Protein AF-A0A2T2Y908-F1 (afdb_monomer_lite)

pLDDT: mean 83.51, std 14.93, range [36.62, 95.88]

Secondary structure (DSSP, 8-state):
--------EEEEETTTTEEEEE---TT-TTS-S-S-EEEEEE-TTS-EEEEETTEEEEEETTTTEEEEE-TTSSSS---S-S-EEEEEE-TTSPEEEEE---

InterPro domains:
  IPR011110 Two component regulator propeller [PF07494] (31-53)
  IPR015943 WD40/YVTN repeat-like-containing domain superfamily [G3DSA:2.130.10.10] (1-101)

Organism: NCBI:txid2072846

Radius of gyration: 14.08 Å; chains: 1; bounding box: 38×34×37 Å

Structure (mmCIF, N/CA/C/O backbone):
data_AF-A0A2T2Y908-F1
#
_entry.id   AF-A0A2T2Y908-F1
#
loop_
_atom_site.group_PDB
_atom_site.id
_atom_site.type_symbol
_atom_site.label_atom_id
_atom_site.label_alt_id
_atom_site.label_comp_id
_atom_site.label_asym_id
_atom_site.label_entity_id
_atom_site.label_seq_id
_atom_site.pdbx_PDB_ins_code
_atom_site.Cartn_x
_atom_site.Cartn_y
_atom_site.Cartn_z
_atom_site.occupancy
_atom_site.B_iso_or_equiv
_atom_site.auth_seq_id
_atom_site.auth_comp_id
_atom_site.auth_asym_id
_atom_site.auth_atom_id
_atom_site.pdbx_PDB_model_num
ATOM 1 N N . MET A 1 1 ? 3.900 -22.469 -17.519 1.00 36.62 1 MET A N 1
ATOM 2 C CA . MET A 1 1 ? 4.536 -21.585 -16.518 1.00 36.62 1 MET A CA 1
ATOM 3 C C . MET A 1 1 ? 3.634 -20.370 -16.328 1.00 36.62 1 MET A C 1
ATOM 5 O O . MET A 1 1 ? 3.663 -19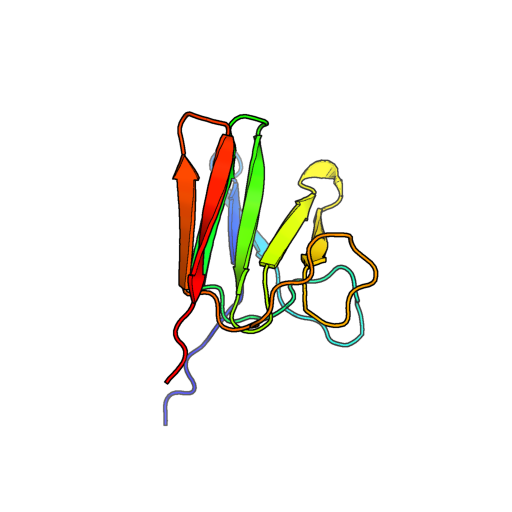.458 -17.142 1.00 36.62 1 MET A O 1
ATOM 9 N N . ALA A 1 2 ? 2.728 -20.409 -15.349 1.00 40.91 2 ALA A N 1
ATOM 10 C CA . ALA A 1 2 ? 1.806 -19.306 -15.093 1.00 40.91 2 ALA A CA 1
ATOM 11 C C . ALA A 1 2 ? 2.565 -18.194 -14.357 1.00 40.91 2 ALA A C 1
ATOM 13 O O . ALA A 1 2 ? 2.789 -18.286 -13.152 1.00 40.91 2 ALA A O 1
ATOM 14 N N . GLY A 1 3 ? 3.006 -17.168 -15.087 1.00 41.81 3 GLY A N 1
ATOM 15 C CA . GLY A 1 3 ? 3.416 -15.913 -14.467 1.00 41.81 3 GLY A CA 1
ATOM 16 C C . GLY A 1 3 ? 2.220 -15.389 -13.683 1.00 41.81 3 GLY A C 1
ATOM 17 O O . GLY A 1 3 ? 1.193 -15.071 -14.280 1.00 41.81 3 GLY A O 1
ATOM 18 N N . LEU A 1 4 ? 2.310 -15.400 -12.352 1.00 47.97 4 LEU A N 1
ATOM 19 C CA . LEU A 1 4 ? 1.269 -14.883 -11.468 1.00 47.97 4 LEU A CA 1
ATOM 20 C C . LEU A 1 4 ? 0.889 -13.488 -11.966 1.00 47.97 4 LEU A C 1
ATOM 22 O O . LEU A 1 4 ? 1.706 -12.569 -11.920 1.00 47.97 4 LEU A O 1
ATOM 26 N N . LEU A 1 5 ? -0.330 -13.355 -12.487 1.00 50.38 5 LEU A N 1
ATOM 27 C CA . LEU A 1 5 ? -0.914 -12.101 -12.946 1.00 50.38 5 LEU A CA 1
ATOM 28 C C . LEU A 1 5 ? -1.093 -11.189 -11.725 1.00 50.38 5 LEU A C 1
ATOM 30 O O . LEU A 1 5 ? -2.183 -11.079 -11.170 1.00 50.38 5 LEU A O 1
ATOM 34 N N . ARG A 1 6 ? -0.008 -10.575 -11.255 1.00 64.88 6 ARG A N 1
ATOM 35 C CA . ARG A 1 6 ? -0.020 -9.605 -10.160 1.00 64.88 6 ARG A CA 1
ATOM 36 C C . ARG A 1 6 ? -0.473 -8.286 -10.760 1.00 64.88 6 ARG A C 1
ATOM 38 O O . ARG A 1 6 ? 0.268 -7.650 -11.504 1.00 64.88 6 ARG A O 1
ATOM 45 N N . LYS A 1 7 ? -1.728 -7.921 -10.517 1.00 73.88 7 LYS A N 1
ATOM 46 C CA . LYS A 1 7 ? -2.369 -6.794 -11.205 1.00 73.88 7 LYS A CA 1
ATOM 47 C C . LYS A 1 7 ? -2.380 -5.487 -10.397 1.00 73.88 7 LYS A C 1
ATOM 49 O O . LYS A 1 7 ? -3.125 -4.582 -10.765 1.00 73.88 7 LYS A O 1
ATOM 54 N N . GLY A 1 8 ? -1.547 -5.380 -9.358 1.00 88.69 8 GLY A N 1
ATOM 55 C CA . GLY A 1 8 ? -1.489 -4.202 -8.493 1.00 88.69 8 GLY A CA 1
ATOM 56 C C . GLY A 1 8 ? -2.727 -4.082 -7.609 1.00 88.69 8 GLY A C 1
ATOM 57 O O . GLY A 1 8 ? -3.241 -5.088 -7.119 1.00 88.69 8 GLY A O 1
ATOM 58 N N . LEU A 1 9 ? -3.202 -2.854 -7.422 1.00 92.25 9 LEU A N 1
ATOM 59 C CA . LEU A 1 9 ? -4.389 -2.539 -6.633 1.00 92.25 9 LEU A CA 1
ATOM 60 C C . LEU A 1 9 ? -5.609 -2.352 -7.546 1.00 92.25 9 LEU A C 1
ATOM 62 O O . LEU A 1 9 ? -5.534 -1.713 -8.598 1.00 92.25 9 LEU A O 1
ATOM 66 N N . ILE A 1 10 ? -6.751 -2.890 -7.117 1.00 92.44 10 ILE A N 1
ATOM 67 C CA . ILE A 1 10 ? -8.039 -2.745 -7.799 1.00 92.44 10 ILE A CA 1
ATOM 68 C C . ILE A 1 10 ? -8.987 -1.993 -6.872 1.00 92.44 10 ILE A C 1
ATOM 70 O O . ILE A 1 10 ? -9.260 -2.458 -5.768 1.00 92.44 10 ILE A O 1
ATOM 74 N N . CYS A 1 11 ? -9.532 -0.875 -7.344 1.00 91.19 11 CYS A N 1
ATOM 75 C CA . CYS A 1 11 ? -10.644 -0.195 -6.693 1.00 91.19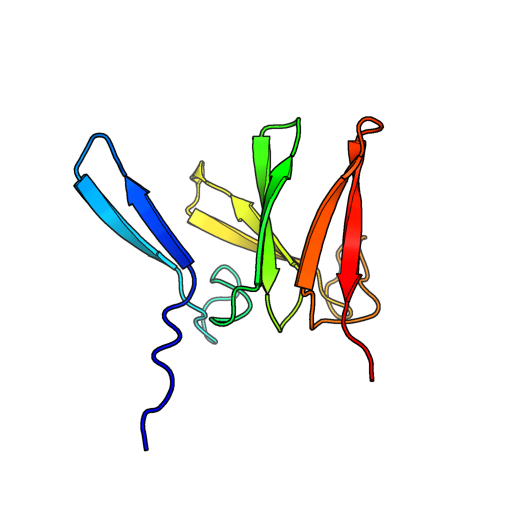 11 CYS A CA 1
ATOM 76 C C . CYS A 1 11 ? -11.937 -0.489 -7.460 1.00 91.19 11 CYS A C 1
ATOM 78 O O . CYS A 1 11 ? -12.029 -0.232 -8.663 1.00 91.19 11 CYS A O 1
ATOM 80 N N . PHE A 1 12 ? -12.936 -1.041 -6.771 1.00 92.69 12 PHE A N 1
ATOM 81 C CA . PHE A 1 12 ? -14.264 -1.278 -7.326 1.00 92.69 12 PHE A CA 1
ATOM 82 C C . PHE A 1 12 ? -15.264 -0.279 -6.745 1.00 92.69 12 PHE A C 1
ATOM 84 O O . PHE A 1 12 ? -15.653 -0.363 -5.580 1.00 92.69 12 PHE A O 1
ATOM 91 N N . HIS A 1 13 ? -15.719 0.648 -7.582 1.00 89.94 13 HIS A N 1
ATOM 92 C CA . HIS A 1 13 ? -16.723 1.636 -7.221 1.00 89.94 13 HIS A CA 1
ATOM 93 C C . HIS A 1 13 ? -18.101 0.969 -7.173 1.00 89.94 13 HIS A C 1
ATOM 95 O O . HIS A 1 13 ? -18.764 0.788 -8.194 1.00 89.94 13 HIS A O 1
ATOM 101 N N . ILE A 1 14 ? -18.554 0.611 -5.969 1.00 91.56 14 ILE A N 1
ATOM 102 C CA . ILE A 1 14 ? -19.771 -0.193 -5.755 1.00 91.56 14 ILE A CA 1
ATOM 103 C C . ILE A 1 14 ? -21.017 0.466 -6.367 1.00 91.56 14 ILE A C 1
ATOM 105 O O . ILE A 1 14 ? -21.843 -0.225 -6.965 1.00 91.56 14 ILE A O 1
ATOM 109 N N . ARG A 1 15 ? -21.146 1.796 -6.247 1.00 95.00 15 ARG A N 1
ATOM 110 C CA . ARG A 1 15 ? -22.319 2.542 -6.737 1.00 95.00 15 ARG A CA 1
ATOM 111 C C . ARG A 1 15 ? -22.409 2.569 -8.263 1.00 95.00 15 ARG A C 1
ATOM 113 O O . ARG A 1 15 ? -23.495 2.399 -8.801 1.00 95.00 15 ARG A O 1
ATOM 120 N N . THR A 1 16 ? -21.287 2.774 -8.951 1.00 95.88 16 THR A N 1
ATOM 121 C CA . THR A 1 16 ? -21.241 2.912 -10.418 1.00 95.88 16 THR A CA 1
ATOM 122 C C . THR A 1 16 ? -20.915 1.603 -11.133 1.00 95.88 16 THR A C 1
ATOM 124 O O . THR A 1 16 ? -21.012 1.541 -12.355 1.00 95.88 16 THR A O 1
ATOM 127 N N . ARG A 1 17 ? -20.520 0.558 -10.389 1.00 94.81 17 ARG A N 1
ATOM 128 C CA . ARG A 1 17 ? -19.992 -0.716 -10.906 1.00 94.81 17 ARG A CA 1
ATOM 129 C C . ARG A 1 17 ? -18.735 -0.551 -11.771 1.00 94.81 17 ARG A C 1
ATOM 131 O O . ARG A 1 17 ? -18.432 -1.416 -12.587 1.00 94.81 17 ARG A O 1
ATOM 138 N N . GLN A 1 18 ? -17.987 0.534 -11.580 1.00 94.25 18 GLN A N 1
ATOM 139 C CA . GLN A 1 18 ? -16.756 0.807 -12.321 1.00 94.25 18 GLN A CA 1
ATOM 140 C C . GLN A 1 18 ? -15.528 0.258 -11.594 1.00 94.25 18 GLN A C 1
ATOM 142 O O . GLN A 1 18 ? -15.454 0.269 -10.365 1.00 94.25 18 GLN A O 1
ATOM 147 N N . VAL A 1 19 ? -14.538 -0.190 -12.365 1.00 91.69 19 VAL A N 1
ATOM 148 C CA . VAL A 1 19 ? -13.259 -0.689 -11.851 1.00 91.69 19 VAL A CA 1
ATOM 149 C C . VAL A 1 19 ? -12.149 0.273 -12.247 1.00 91.69 19 VAL A C 1
ATOM 151 O O . VAL A 1 19 ? -12.022 0.619 -13.420 1.00 91.69 19 VAL A O 1
ATOM 154 N N . GLN A 1 20 ? -11.309 0.636 -11.285 1.00 90.38 20 GLN A N 1
ATOM 155 C CA . GLN A 1 20 ? -10.072 1.370 -11.510 1.00 90.38 20 GLN A CA 1
ATOM 156 C C . GLN A 1 20 ? -8.872 0.512 -11.112 1.00 90.38 20 GLN A C 1
ATOM 158 O O . GLN A 1 20 ? -8.883 -0.171 -10.087 1.00 90.38 20 GLN A O 1
ATOM 163 N N . TRP A 1 21 ? -7.835 0.554 -11.946 1.00 91.81 21 TRP A N 1
ATOM 164 C CA . TRP A 1 21 ? -6.595 -0.184 -11.747 1.00 91.81 21 TRP A CA 1
ATOM 165 C C . TRP A 1 21 ? -5.479 0.780 -11.388 1.00 91.81 21 TRP A C 1
ATOM 167 O O . TRP A 1 21 ? -5.236 1.740 -12.118 1.00 91.81 21 TRP A O 1
ATOM 177 N N . PHE A 1 22 ? -4.757 0.468 -10.322 1.00 93.75 22 PHE A N 1
ATOM 178 C CA . PHE A 1 22 ? -3.528 1.154 -9.964 1.00 93.75 22 PHE A CA 1
ATOM 179 C C . PHE A 1 22 ? -2.375 0.170 -10.071 1.00 93.75 22 PHE A C 1
ATOM 181 O O . PHE A 1 22 ? -2.402 -0.920 -9.494 1.00 93.75 22 PHE A O 1
ATOM 188 N N . ARG A 1 23 ? -1.374 0.544 -10.863 1.00 94.00 23 ARG A N 1
ATOM 189 C CA . ARG A 1 23 ? -0.202 -0.281 -11.141 1.00 94.00 23 ARG A CA 1
ATOM 190 C C . ARG A 1 23 ? 1.057 0.531 -10.949 1.00 94.00 23 ARG A C 1
ATOM 192 O O . ARG A 1 23 ? 1.033 1.748 -11.107 1.00 94.00 23 ARG A O 1
ATOM 199 N N . HIS A 1 24 ? 2.138 -0.173 -10.663 1.00 94.38 24 HIS A N 1
ATOM 200 C CA . HIS A 1 24 ? 3.467 0.397 -10.724 1.00 94.38 24 HIS A CA 1
ATOM 201 C C . HIS A 1 24 ? 3.811 0.785 -12.164 1.00 94.38 24 HIS A C 1
ATOM 203 O O . HIS A 1 24 ? 3.674 -0.036 -13.077 1.00 94.38 24 HIS A O 1
ATOM 209 N N . GLN A 1 25 ? 4.237 2.032 -12.337 1.00 94.06 25 GLN A N 1
ATOM 210 C CA . GLN A 1 25 ? 4.702 2.634 -13.582 1.00 94.06 25 GLN A CA 1
ATOM 211 C C . GLN A 1 25 ? 6.076 3.263 -13.298 1.00 94.06 25 GLN A C 1
ATOM 213 O O . GLN A 1 25 ? 6.125 4.294 -12.624 1.00 94.06 25 GLN A O 1
ATOM 218 N N . PRO A 1 26 ? 7.187 2.663 -13.763 1.00 90.69 26 PRO A N 1
ATOM 219 C CA . PRO A 1 26 ? 8.542 3.151 -13.482 1.00 90.69 26 PRO A CA 1
ATOM 220 C C . PRO A 1 26 ? 8.773 4.627 -13.843 1.00 90.69 26 PRO A C 1
ATOM 222 O O . PRO A 1 26 ? 9.539 5.323 -13.185 1.00 90.69 26 PRO A O 1
ATOM 225 N N . GLU A 1 27 ? 8.088 5.111 -14.875 1.00 94.25 27 GLU A N 1
ATOM 226 C CA . GLU A 1 27 ? 8.135 6.483 -15.377 1.00 94.25 27 GLU A CA 1
ATOM 227 C C . GLU A 1 27 ? 7.262 7.478 -14.591 1.00 94.25 27 GLU A C 1
ATOM 229 O O . GLU A 1 27 ? 7.361 8.686 -14.803 1.00 94.25 27 GLU A O 1
ATOM 234 N N . ASN A 1 28 ? 6.407 6.995 -13.685 1.00 92.44 28 ASN A N 1
ATOM 235 C CA . ASN A 1 28 ? 5.499 7.821 -12.899 1.00 92.44 28 ASN A CA 1
ATOM 236 C C . ASN A 1 28 ? 5.754 7.619 -11.395 1.00 92.44 28 ASN A C 1
ATOM 238 O O . ASN A 1 28 ? 5.244 6.659 -10.807 1.00 92.44 28 ASN A O 1
ATOM 242 N N . PRO A 1 29 ? 6.463 8.554 -10.735 1.00 91.62 29 PRO A N 1
ATOM 243 C CA . PRO A 1 29 ? 6.803 8.447 -9.315 1.00 91.62 29 PRO A CA 1
ATOM 244 C C . PRO A 1 29 ? 5.603 8.620 -8.373 1.00 91.62 29 PRO A C 1
ATOM 246 O O . PRO A 1 29 ? 5.777 8.532 -7.167 1.00 91.62 29 PRO A O 1
ATOM 249 N N . ASN A 1 30 ? 4.408 8.905 -8.904 1.00 94.12 30 ASN A N 1
ATOM 250 C CA . ASN A 1 30 ? 3.160 8.971 -8.141 1.00 94.12 30 ASN A CA 1
ATOM 251 C C . ASN A 1 30 ? 2.255 7.751 -8.398 1.00 94.12 30 ASN A C 1
ATOM 253 O O . ASN A 1 30 ? 1.085 7.777 -8.012 1.00 94.12 30 ASN A O 1
ATOM 257 N N . SER A 1 31 ? 2.744 6.741 -9.128 1.00 94.94 31 SER A N 1
ATOM 258 C CA . SER A 1 31 ? 2.068 5.452 -9.326 1.00 94.94 31 SER A CA 1
ATOM 259 C C . SER A 1 31 ? 2.301 4.528 -8.128 1.00 94.94 31 SER A C 1
ATOM 261 O O . SER A 1 31 ? 3.009 4.906 -7.216 1.00 94.94 31 SER A O 1
ATOM 263 N N . LEU A 1 32 ? 1.711 3.332 -8.086 1.00 94.56 32 LEU A N 1
ATOM 264 C CA . LEU A 1 32 ? 1.901 2.391 -6.968 1.00 94.56 32 LEU A CA 1
ATOM 265 C C . LEU A 1 32 ? 3.384 1.964 -6.845 1.00 94.56 32 LEU A C 1
ATOM 267 O O . LEU A 1 32 ? 4.017 1.689 -7.864 1.00 94.56 32 LEU A O 1
ATOM 271 N N . ALA A 1 33 ? 3.941 1.832 -5.636 1.00 92.62 33 ALA A N 1
ATOM 272 C CA . ALA A 1 33 ? 5.361 1.490 -5.455 1.00 92.62 33 ALA A CA 1
ATOM 273 C C . ALA A 1 33 ? 5.715 0.101 -6.006 1.00 92.62 33 ALA A C 1
ATOM 275 O O . ALA A 1 33 ? 6.788 -0.103 -6.569 1.00 92.62 33 ALA A O 1
ATOM 276 N N . SER A 1 34 ? 4.808 -0.867 -5.866 1.00 92.12 34 SER A N 1
ATOM 277 C CA . SER A 1 34 ? 4.958 -2.209 -6.425 1.00 92.12 34 SER A CA 1
ATOM 278 C C . SER A 1 34 ? 3.597 -2.822 -6.730 1.00 92.12 34 SER A C 1
ATOM 280 O O . SER A 1 34 ? 2.641 -2.681 -5.973 1.00 92.12 34 SER A O 1
ATOM 282 N N . ASN A 1 35 ? 3.515 -3.592 -7.819 1.00 93.94 35 ASN A N 1
ATOM 283 C CA . ASN A 1 35 ? 2.320 -4.378 -8.148 1.00 93.94 35 ASN A CA 1
ATOM 284 C C . ASN A 1 35 ? 2.056 -5.525 -7.154 1.00 93.94 35 ASN A C 1
ATOM 286 O O . ASN A 1 35 ? 1.032 -6.207 -7.256 1.00 93.94 35 ASN A O 1
ATOM 290 N N . TRP A 1 36 ? 2.979 -5.771 -6.223 1.00 91.75 36 TRP A N 1
ATOM 291 C CA . TRP A 1 36 ? 2.824 -6.741 -5.151 1.00 91.75 36 TRP A CA 1
ATOM 292 C C . TRP A 1 36 ? 2.291 -6.063 -3.888 1.00 91.75 36 TRP A C 1
ATOM 294 O O . TRP A 1 36 ? 3.041 -5.741 -2.971 1.00 91.75 36 TRP A O 1
ATOM 304 N N . VAL A 1 37 ? 0.972 -5.881 -3.850 1.00 92.38 37 VAL A N 1
ATOM 305 C CA . VAL A 1 37 ? 0.247 -5.409 -2.664 1.00 92.38 37 VAL A CA 1
ATOM 306 C C . VAL A 1 37 ? 0.088 -6.558 -1.669 1.00 92.38 37 VAL A C 1
ATOM 308 O O . VAL A 1 37 ? -0.275 -7.672 -2.052 1.00 92.38 37 VAL A O 1
ATOM 311 N N . ARG A 1 38 ? 0.381 -6.288 -0.397 1.00 91.00 38 ARG A N 1
ATOM 312 C CA . ARG A 1 38 ? 0.374 -7.259 0.707 1.00 91.00 38 ARG A CA 1
ATOM 313 C C .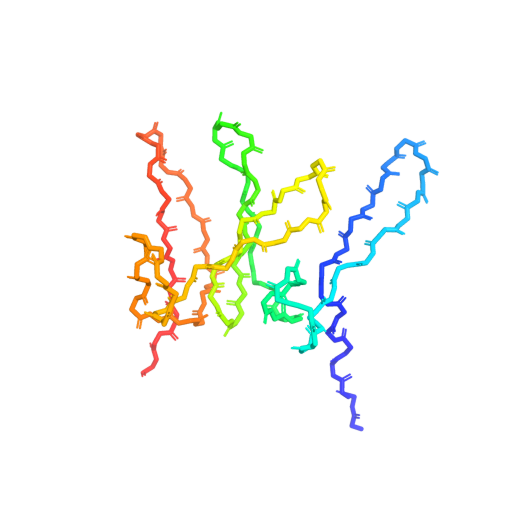 ARG A 1 38 ? -0.742 -6.984 1.703 1.00 91.00 38 ARG A C 1
ATOM 315 O O . ARG A 1 38 ? -1.380 -7.918 2.180 1.00 91.00 38 ARG A O 1
ATOM 322 N N . ASN A 1 39 ? -0.992 -5.710 1.991 1.00 93.81 39 ASN A N 1
ATOM 323 C CA . ASN A 1 39 ? -1.994 -5.293 2.960 1.00 93.81 39 ASN A CA 1
ATOM 324 C C . ASN A 1 39 ? -2.528 -3.895 2.634 1.00 93.81 39 ASN A C 1
ATOM 326 O O . ASN A 1 39 ? -1.833 -3.100 2.003 1.00 93.81 39 ASN A O 1
ATOM 330 N N . ILE A 1 40 ? -3.756 -3.612 3.064 1.00 95.56 40 ILE A N 1
ATOM 331 C CA . ILE A 1 40 ? -4.402 -2.305 2.935 1.00 95.56 40 ILE A CA 1
ATOM 332 C C . ILE A 1 40 ? -5.057 -1.996 4.280 1.00 95.56 40 ILE A C 1
ATOM 334 O O . ILE A 1 40 ? -5.805 -2.825 4.798 1.00 95.56 40 ILE A O 1
ATOM 338 N N . LEU A 1 41 ? -4.790 -0.812 4.820 1.00 95.75 41 LEU A N 1
ATOM 339 C CA . LEU A 1 41 ? -5.314 -0.334 6.093 1.00 95.75 41 LEU A CA 1
ATOM 340 C C . LEU A 1 41 ? -5.870 1.078 5.910 1.00 95.75 41 LEU A C 1
ATOM 342 O O . LEU A 1 41 ? -5.171 1.953 5.413 1.00 95.75 41 LEU A O 1
ATOM 346 N N . GLN A 1 42 ? -7.104 1.309 6.346 1.00 95.00 42 GLN A N 1
ATOM 347 C CA . GLN A 1 42 ? -7.606 2.662 6.565 1.00 95.00 42 GLN A CA 1
ATOM 348 C C . GLN A 1 42 ? -7.343 3.045 8.018 1.00 95.00 42 GLN A C 1
ATOM 350 O O . GLN A 1 42 ? -7.731 2.297 8.916 1.00 95.00 42 GLN A O 1
ATOM 355 N N . ASP A 1 43 ? -6.683 4.176 8.248 1.00 92.69 43 ASP A N 1
ATOM 356 C CA . ASP A 1 43 ? -6.496 4.688 9.601 1.00 92.69 43 ASP A CA 1
ATOM 357 C C . ASP A 1 43 ? -7.728 5.456 10.113 1.00 92.69 43 ASP A C 1
ATOM 359 O O . ASP A 1 43 ? -8.660 5.779 9.374 1.00 92.69 43 ASP A O 1
ATOM 363 N N . THR A 1 44 ? -7.728 5.773 11.406 1.00 90.06 44 THR A N 1
ATOM 364 C CA . THR A 1 44 ? -8.777 6.559 12.080 1.00 90.06 44 THR A CA 1
ATOM 365 C C . THR A 1 44 ? -8.990 7.966 11.516 1.00 90.06 44 THR A C 1
ATOM 367 O O . THR A 1 44 ? -10.033 8.561 11.781 1.00 90.06 44 THR A O 1
ATOM 370 N N . GLN A 1 45 ? -8.041 8.506 10.748 1.00 89.38 45 GLN A N 1
ATOM 371 C CA . GLN A 1 45 ? -8.165 9.798 10.064 1.00 89.38 45 GLN A CA 1
ATOM 372 C C . GLN A 1 45 ? -8.710 9.644 8.634 1.00 89.38 45 GLN A C 1
ATOM 374 O O . GLN A 1 45 ? -8.909 10.637 7.937 1.00 89.38 45 GLN A O 1
ATOM 379 N N . GLY A 1 46 ? -8.980 8.410 8.200 1.00 90.12 46 GLY A N 1
ATOM 380 C CA . GLY A 1 46 ? -9.489 8.080 6.875 1.00 90.12 46 GLY A CA 1
ATOM 381 C C . GLY A 1 46 ? -8.401 7.876 5.820 1.00 90.12 46 GLY A C 1
ATOM 382 O O . GLY A 1 46 ? -8.742 7.597 4.671 1.00 90.12 46 GLY A O 1
ATOM 383 N N . THR A 1 47 ? -7.119 7.969 6.182 1.00 91.88 47 THR A N 1
ATOM 384 C CA . THR A 1 47 ? -6.001 7.771 5.254 1.00 91.88 47 THR A CA 1
ATOM 385 C C . THR A 1 47 ? -5.864 6.299 4.897 1.00 91.88 47 THR A C 1
ATOM 387 O O . THR A 1 47 ? -5.892 5.433 5.771 1.00 91.88 47 THR A O 1
ATOM 390 N N . ILE A 1 48 ? -5.673 6.009 3.610 1.00 95.50 48 ILE A N 1
ATOM 391 C CA . ILE A 1 48 ? -5.453 4.649 3.120 1.00 95.50 48 ILE A CA 1
ATOM 392 C C . ILE A 1 48 ? -3.954 4.381 2.992 1.00 95.50 48 ILE A C 1
ATOM 394 O O . ILE A 1 48 ? -3.255 5.027 2.212 1.00 95.50 48 ILE A O 1
ATOM 398 N N . TRP A 1 49 ? -3.491 3.388 3.738 1.00 95.19 49 TRP A N 1
ATOM 399 C CA . TRP A 1 49 ? -2.128 2.881 3.762 1.00 95.19 49 TRP A CA 1
ATOM 400 C C . TRP A 1 49 ? -2.059 1.534 3.051 1.00 95.19 49 TRP A C 1
ATOM 402 O O . TRP A 1 49 ? -2.894 0.658 3.278 1.00 95.19 49 TRP A O 1
ATOM 412 N N . ILE A 1 50 ? -1.064 1.353 2.191 1.00 95.19 50 ILE A N 1
ATOM 413 C CA . ILE A 1 50 ? -0.907 0.160 1.361 1.00 95.19 50 ILE A CA 1
ATOM 414 C C . ILE A 1 50 ? 0.505 -0.377 1.552 1.00 95.19 50 ILE A C 1
ATOM 416 O O . ILE A 1 50 ? 1.485 0.242 1.147 1.00 95.19 50 ILE A O 1
ATOM 420 N N . ALA A 1 51 ? 0.611 -1.558 2.150 1.00 92.75 51 ALA A N 1
ATOM 421 C CA . ALA A 1 51 ? 1.868 -2.284 2.224 1.00 92.75 51 ALA A CA 1
ATOM 422 C C . ALA A 1 51 ? 2.132 -2.973 0.886 1.00 92.75 51 ALA A C 1
ATOM 424 O O . ALA A 1 51 ? 1.291 -3.728 0.380 1.00 92.75 51 ALA A O 1
ATOM 425 N N . THR A 1 52 ? 3.314 -2.740 0.331 1.00 91.38 52 THR A N 1
ATOM 426 C CA . THR A 1 52 ? 3.790 -3.385 -0.889 1.00 91.38 52 THR A CA 1
ATOM 427 C C . THR A 1 52 ? 5.125 -4.082 -0.634 1.00 91.38 52 THR A C 1
ATOM 429 O O . THR A 1 52 ? 5.748 -3.895 0.408 1.00 91.38 52 THR A O 1
ATOM 432 N N . SER A 1 53 ? 5.604 -4.858 -1.606 1.00 88.19 53 SER A N 1
ATOM 433 C CA . SER A 1 53 ? 6.960 -5.429 -1.561 1.00 88.19 53 SER A CA 1
ATOM 434 C C . SER A 1 53 ? 8.087 -4.396 -1.729 1.00 88.19 53 SER A C 1
ATOM 436 O O . SER A 1 53 ? 9.252 -4.778 -1.778 1.00 88.19 53 SER A O 1
ATOM 438 N N . ALA A 1 54 ? 7.756 -3.122 -1.958 1.00 88.19 54 ALA A N 1
ATOM 439 C CA . ALA A 1 54 ? 8.711 -2.036 -2.178 1.00 88.19 54 ALA A CA 1
ATOM 440 C C . ALA A 1 54 ? 8.588 -0.919 -1.124 1.00 88.19 54 ALA A C 1
ATOM 442 O O . ALA A 1 54 ? 9.161 0.155 -1.299 1.00 88.19 54 ALA A O 1
ATOM 443 N N . GLY A 1 55 ? 7.861 -1.173 -0.033 1.00 89.06 55 GLY A N 1
ATOM 444 C CA . GLY A 1 55 ? 7.623 -0.230 1.054 1.00 89.06 55 GLY A CA 1
ATOM 445 C C . GLY A 1 55 ? 6.141 0.063 1.271 1.00 89.06 55 GLY A C 1
ATOM 446 O O . GLY A 1 55 ? 5.264 -0.726 0.901 1.00 89.06 55 GLY A O 1
ATOM 447 N N . LEU A 1 56 ? 5.874 1.205 1.898 1.00 91.88 56 LEU A N 1
ATOM 448 C CA . LEU A 1 56 ? 4.539 1.650 2.283 1.00 91.88 56 LEU A CA 1
ATOM 449 C C . LEU A 1 56 ? 4.080 2.798 1.381 1.00 91.88 56 LEU A C 1
ATOM 451 O O . LEU A 1 56 ? 4.796 3.784 1.228 1.00 91.88 56 LEU A O 1
ATOM 455 N N . ASP A 1 57 ? 2.866 2.695 0.851 1.00 93.69 57 ASP A N 1
ATOM 456 C CA . ASP A 1 57 ? 2.224 3.762 0.091 1.00 93.69 57 ASP A CA 1
ATOM 457 C C . ASP A 1 57 ? 1.084 4.392 0.886 1.00 93.69 57 ASP A C 1
ATOM 459 O O . ASP A 1 57 ? 0.231 3.691 1.429 1.00 93.69 57 ASP A O 1
ATOM 463 N N . GLN A 1 58 ? 1.020 5.720 0.893 1.00 94.69 58 GLN A N 1
ATOM 464 C CA . GLN A 1 58 ? -0.187 6.458 1.258 1.00 94.69 58 GLN A CA 1
ATOM 465 C C . GLN A 1 58 ? -0.962 6.801 -0.014 1.00 94.69 58 GLN A C 1
ATOM 467 O O . GLN A 1 58 ? -0.439 7.474 -0.905 1.00 94.69 58 GLN A O 1
ATOM 472 N N . PHE A 1 59 ? -2.219 6.372 -0.095 1.00 95.69 59 PHE A N 1
ATOM 473 C CA . PHE A 1 59 ? -3.088 6.670 -1.226 1.00 95.69 59 PHE A CA 1
ATOM 474 C C . PHE A 1 59 ? -3.868 7.968 -1.000 1.00 95.69 59 PHE A C 1
ATOM 476 O O . PHE A 1 59 ? -4.638 8.104 -0.049 1.00 95.69 59 PHE A O 1
ATOM 483 N N . GLN A 1 60 ? -3.675 8.924 -1.906 1.00 91.69 60 GLN A N 1
ATOM 484 C CA . GLN A 1 60 ? -4.409 10.181 -1.946 1.00 91.69 60 GLN A CA 1
ATOM 485 C C . GLN A 1 60 ? -5.632 10.038 -2.851 1.00 91.69 60 GLN A C 1
ATOM 487 O O . GLN A 1 60 ? -5.551 10.255 -4.060 1.00 91.69 60 GLN A O 1
ATOM 492 N N . GLU A 1 61 ? -6.777 9.688 -2.268 1.00 81.81 61 GLU A N 1
ATOM 493 C CA . GLU A 1 61 ? -7.999 9.381 -3.020 1.00 81.81 61 GLU A CA 1
ATOM 494 C C . GLU A 1 61 ? -8.440 10.523 -3.948 1.00 81.81 61 GLU A C 1
ATOM 496 O O . GLU A 1 61 ? -8.832 10.271 -5.086 1.00 81.81 61 GLU A O 1
ATOM 501 N N . GLN A 1 62 ? -8.301 11.785 -3.520 1.00 84.56 62 GLN A N 1
ATOM 502 C CA . GLN A 1 62 ? -8.741 12.933 -4.323 1.00 84.56 62 GLN A CA 1
ATOM 503 C C . GLN A 1 62 ? -7.917 13.118 -5.604 1.00 84.56 62 GLN A C 1
ATOM 505 O O . GLN A 1 62 ? -8.430 13.633 -6.595 1.00 84.56 62 GLN A O 1
ATOM 510 N N . SER A 1 63 ? -6.637 12.735 -5.585 1.00 86.88 63 SER A N 1
ATOM 511 C CA . SER A 1 63 ? -5.714 12.915 -6.711 1.00 86.88 63 SER A CA 1
ATOM 512 C C . SER A 1 63 ? -5.392 11.607 -7.441 1.00 86.88 63 SER A C 1
ATOM 514 O O . SER A 1 63 ? -4.806 11.644 -8.524 1.00 86.88 63 SER A O 1
ATOM 516 N N . GLY A 1 64 ? -5.756 10.456 -6.865 1.00 85.88 64 GLY A N 1
ATOM 517 C CA . GLY A 1 64 ? -5.396 9.130 -7.363 1.00 85.88 64 GLY A CA 1
ATOM 518 C C . GLY A 1 64 ? -3.893 8.836 -7.305 1.00 85.88 64 GLY A C 1
ATOM 519 O O . GLY A 1 64 ? -3.419 7.992 -8.066 1.00 85.88 64 GLY A O 1
ATOM 520 N N . ARG A 1 65 ? -3.141 9.556 -6.461 1.00 92.62 65 ARG A N 1
ATOM 521 C CA . ARG A 1 65 ? -1.674 9.473 -6.355 1.00 92.62 65 ARG A CA 1
ATOM 522 C C . ARG A 1 65 ? -1.235 8.657 -5.146 1.00 92.62 65 ARG A C 1
ATOM 524 O O . ARG A 1 65 ? -1.963 8.556 -4.159 1.00 92.62 65 ARG A O 1
ATOM 531 N N . PHE A 1 66 ? -0.014 8.140 -5.216 1.00 94.81 66 PHE A N 1
ATOM 532 C CA . PHE A 1 66 ? 0.642 7.429 -4.124 1.00 94.81 66 PHE A CA 1
ATOM 533 C C . PHE A 1 66 ? 1.847 8.228 -3.630 1.00 94.81 66 PHE A C 1
ATOM 535 O O . PHE A 1 66 ? 2.651 8.703 -4.431 1.00 94.81 66 PHE A O 1
ATOM 542 N N . ILE A 1 67 ? 1.956 8.382 -2.311 1.00 92.75 67 ILE A N 1
ATOM 543 C CA . ILE A 1 67 ? 3.164 8.880 -1.650 1.00 92.75 67 ILE A CA 1
ATOM 544 C C . ILE A 1 67 ? 3.923 7.676 -1.104 1.00 92.75 67 ILE A C 1
ATOM 546 O O . ILE A 1 67 ? 3.366 6.898 -0.331 1.00 92.75 67 ILE A O 1
ATOM 550 N N . HIS A 1 68 ? 5.188 7.554 -1.496 1.00 90.88 68 HIS A N 1
ATOM 551 C CA . HIS A 1 68 ? 6.054 6.434 -1.143 1.00 90.88 68 HIS A CA 1
ATOM 552 C C . HIS A 1 68 ? 6.855 6.705 0.127 1.00 90.88 68 HIS A C 1
ATOM 554 O O . HIS A 1 68 ? 7.609 7.677 0.186 1.00 90.88 68 HIS A O 1
ATOM 560 N N . TYR A 1 69 ? 6.777 5.783 1.081 1.00 86.38 69 TYR A N 1
ATOM 561 C CA . TYR A 1 69 ? 7.625 5.736 2.266 1.00 86.38 69 TYR A CA 1
ATOM 562 C C . TYR A 1 69 ? 8.541 4.513 2.165 1.00 86.38 69 TYR A C 1
ATOM 564 O O . TYR A 1 69 ? 8.100 3.364 2.244 1.00 86.38 69 TYR A O 1
ATOM 572 N N . LYS A 1 70 ? 9.831 4.770 1.937 1.00 74.19 70 LYS A N 1
ATOM 573 C CA . LYS A 1 70 ? 10.890 3.759 1.768 1.00 74.19 70 LYS A CA 1
ATOM 574 C C . LYS A 1 70 ? 12.239 4.294 2.281 1.00 74.19 70 LYS A C 1
ATOM 576 O O . LYS A 1 70 ? 12.365 5.514 2.405 1.00 74.19 70 LYS A O 1
ATOM 581 N N . PRO A 1 71 ? 13.253 3.448 2.547 1.00 64.31 71 PRO A N 1
ATOM 582 C CA . PRO A 1 71 ? 14.503 3.879 3.186 1.00 64.31 71 PRO A CA 1
ATOM 583 C C . PRO A 1 71 ? 15.183 5.092 2.520 1.00 64.31 71 PRO A C 1
ATOM 585 O O . PRO A 1 71 ? 15.737 5.948 3.197 1.00 64.31 71 PRO A O 1
ATOM 588 N N . GLU A 1 72 ? 15.102 5.191 1.192 1.00 62.00 72 GLU A N 1
ATOM 589 C CA . GLU A 1 72 ? 15.746 6.241 0.383 1.00 62.00 72 GLU A CA 1
ATOM 590 C C . GLU A 1 72 ? 14.886 7.506 0.202 1.00 62.00 72 GLU A C 1
ATOM 592 O O . GLU A 1 72 ? 15.307 8.463 -0.448 1.00 62.00 72 GLU A O 1
ATOM 597 N N . SER A 1 73 ? 13.649 7.510 0.705 1.00 59.50 73 SER A N 1
ATOM 598 C CA . SER A 1 73 ? 12.753 8.662 0.580 1.00 59.50 73 SER A CA 1
ATOM 599 C C . SER A 1 73 ? 13.103 9.725 1.622 1.00 59.50 73 SER A C 1
ATOM 601 O O . SER A 1 73 ? 13.271 9.419 2.798 1.00 59.50 73 SER A O 1
ATOM 603 N N . ALA A 1 74 ? 13.160 10.998 1.217 1.00 54.81 74 ALA A N 1
ATOM 604 C CA . ALA A 1 74 ? 13.416 12.141 2.105 1.00 54.81 74 ALA A CA 1
ATOM 605 C C . ALA A 1 74 ? 12.247 12.453 3.073 1.00 54.81 74 ALA A C 1
ATOM 607 O O . ALA A 1 74 ? 12.126 13.569 3.578 1.00 54.81 74 ALA A O 1
ATOM 608 N N . THR A 1 75 ? 11.353 11.490 3.304 1.00 55.44 75 THR A N 1
ATOM 609 C CA . THR A 1 75 ? 10.234 11.603 4.243 1.00 55.44 75 THR A CA 1
ATOM 610 C C . THR A 1 75 ? 10.649 11.138 5.640 1.00 55.44 75 THR A C 1
ATOM 612 O O . THR A 1 75 ? 11.452 10.215 5.750 1.00 55.44 75 THR A O 1
ATOM 615 N N . PRO A 1 76 ? 10.074 11.703 6.718 1.00 50.56 76 PRO A N 1
ATOM 616 C CA . PRO A 1 76 ? 10.467 11.396 8.099 1.00 50.56 76 PRO A CA 1
ATOM 617 C C . PRO A 1 76 ? 10.158 9.959 8.567 1.00 50.56 76 PRO A C 1
ATOM 619 O O . PRO A 1 76 ? 10.457 9.620 9.709 1.00 50.56 76 PRO A O 1
ATOM 622 N N . LEU A 1 77 ? 9.583 9.105 7.712 1.00 56.66 77 LEU A N 1
ATOM 623 C CA . LEU A 1 77 ? 9.342 7.690 7.990 1.00 56.66 77 LEU A CA 1
ATOM 624 C C . LEU A 1 77 ? 10.358 6.830 7.220 1.00 56.66 77 LEU A C 1
ATOM 626 O O . LEU A 1 77 ? 10.046 6.235 6.188 1.00 56.66 77 LEU A O 1
ATOM 630 N N . THR A 1 78 ? 11.601 6.782 7.698 1.00 57.69 78 THR A N 1
ATOM 631 C CA . THR A 1 78 ? 12.602 5.846 7.172 1.00 57.69 78 THR A CA 1
ATOM 632 C C . THR A 1 78 ? 12.254 4.445 7.666 1.00 57.69 78 THR A C 1
ATOM 634 O O . THR A 1 78 ? 12.573 4.069 8.792 1.00 57.69 78 THR A O 1
ATOM 637 N N . LEU A 1 79 ? 11.554 3.673 6.837 1.00 65.25 79 LEU A N 1
ATOM 638 C CA . LEU A 1 79 ? 11.360 2.253 7.101 1.00 65.25 79 LEU A CA 1
ATOM 639 C C . LEU A 1 79 ? 12.705 1.538 6.922 1.00 65.25 79 LEU A C 1
ATOM 641 O O . LEU A 1 79 ? 13.362 1.776 5.911 1.00 65.25 79 LEU A O 1
ATOM 645 N N . PRO A 1 80 ? 13.130 0.679 7.864 1.00 63.91 80 PRO A N 1
ATOM 646 C CA . PRO A 1 80 ? 14.392 -0.049 7.743 1.00 63.91 80 PRO A CA 1
ATOM 647 C C . PRO A 1 80 ? 14.351 -1.108 6.629 1.00 63.91 80 PRO A C 1
ATOM 649 O O . PRO A 1 80 ? 15.398 -1.530 6.149 1.00 63.91 80 PRO A O 1
ATOM 652 N N . GLU A 1 81 ? 13.151 -1.514 6.197 1.00 70.44 81 GLU A N 1
ATOM 653 C CA . GLU A 1 81 ? 12.921 -2.582 5.223 1.00 70.44 81 GLU A CA 1
ATOM 654 C C . GLU A 1 81 ? 11.735 -2.275 4.299 1.00 70.44 81 GLU A C 1
ATOM 656 O O . GLU A 1 81 ? 10.878 -1.443 4.607 1.00 70.44 81 GLU A O 1
ATOM 661 N N . THR A 1 82 ? 11.683 -2.966 3.156 1.00 71.56 82 THR A N 1
ATOM 662 C CA . THR A 1 82 ? 10.713 -2.711 2.080 1.00 71.56 82 THR A CA 1
ATOM 663 C C . THR A 1 82 ? 9.706 -3.842 1.832 1.00 71.56 82 THR A C 1
ATOM 665 O O . THR A 1 82 ? 8.671 -3.566 1.231 1.00 71.56 82 THR A O 1
ATOM 668 N N . ASP A 1 83 ? 9.926 -5.082 2.297 1.00 75.69 83 ASP A N 1
ATOM 669 C CA . ASP A 1 83 ? 8.934 -6.172 2.156 1.00 75.69 83 ASP A CA 1
ATOM 670 C C . ASP A 1 83 ? 8.004 -6.222 3.376 1.00 75.69 83 ASP A C 1
ATOM 672 O O . ASP A 1 83 ? 8.231 -6.928 4.363 1.00 75.69 83 ASP A O 1
ATOM 676 N N . LEU A 1 84 ? 6.945 -5.416 3.312 1.00 77.50 84 LEU A N 1
ATOM 677 C CA . LEU A 1 84 ? 5.979 -5.256 4.395 1.00 77.50 84 LEU A CA 1
ATOM 678 C C . LEU A 1 84 ? 4.799 -6.210 4.201 1.00 77.50 84 LEU A C 1
ATOM 680 O O . LEU A 1 84 ? 4.209 -6.261 3.125 1.00 77.50 84 LEU A O 1
ATOM 684 N N . TYR A 1 85 ? 4.398 -6.928 5.248 1.00 80.75 85 TYR A N 1
ATOM 685 C CA . TYR A 1 85 ? 3.333 -7.935 5.161 1.00 8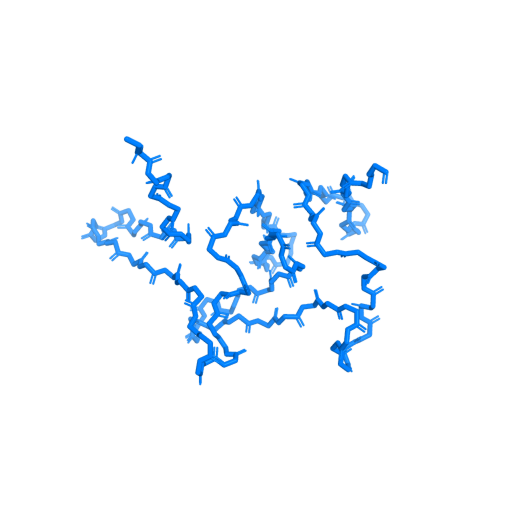0.75 85 TYR A CA 1
ATOM 686 C C . TYR A 1 85 ? 2.029 -7.501 5.799 1.00 80.75 85 TYR A C 1
ATOM 688 O O . TYR A 1 85 ? 0.959 -7.824 5.286 1.00 80.75 85 TYR A O 1
ATOM 696 N N . THR A 1 86 ? 2.107 -6.812 6.932 1.00 85.44 86 THR A N 1
ATOM 697 C CA . THR A 1 86 ? 0.927 -6.491 7.727 1.00 85.44 86 THR A CA 1
ATOM 698 C C . THR A 1 86 ? 0.990 -5.066 8.227 1.00 85.44 86 THR A C 1
ATOM 700 O O . THR A 1 86 ? 2.046 -4.596 8.645 1.00 85.44 86 THR A O 1
ATOM 703 N N . LEU A 1 87 ? -0.164 -4.410 8.206 1.00 91.50 87 LEU A N 1
ATOM 704 C CA . LEU A 1 87 ? -0.402 -3.129 8.844 1.00 91.50 87 LEU A CA 1
ATOM 705 C C . LEU A 1 87 ? -1.488 -3.338 9.895 1.00 91.50 87 LEU A C 1
ATOM 707 O O . LEU A 1 87 ? -2.496 -3.994 9.635 1.00 91.50 87 LEU A O 1
ATOM 711 N N . TYR A 1 88 ? -1.287 -2.791 11.087 1.00 92.06 88 TYR A N 1
ATOM 712 C CA . TYR A 1 88 ? -2.284 -2.826 12.149 1.00 92.06 88 TYR A CA 1
ATOM 713 C C . TYR A 1 88 ? -2.287 -1.506 12.907 1.00 92.06 88 TYR A C 1
ATOM 715 O O . TYR A 1 88 ? -1.267 -1.124 13.478 1.00 92.06 88 TYR A O 1
ATOM 723 N N . GLN A 1 89 ? -3.429 -0.823 12.950 1.00 93.00 89 GLN A N 1
ATOM 724 C CA . GLN A 1 89 ? -3.556 0.390 13.749 1.00 93.00 89 GLN A CA 1
ATOM 725 C C . GLN A 1 89 ? -3.906 0.049 15.201 1.00 93.00 89 GLN A C 1
ATOM 727 O O . GLN A 1 89 ? -4.889 -0.642 15.472 1.00 93.00 89 GLN A O 1
ATOM 732 N N . ARG A 1 90 ? -3.125 0.570 16.150 1.00 90.38 90 ARG A N 1
ATOM 733 C CA . ARG A 1 90 ? -3.465 0.528 17.576 1.00 90.38 90 ARG A CA 1
ATOM 734 C C . ARG A 1 90 ? -4.544 1.567 17.903 1.00 90.38 90 ARG A C 1
ATOM 736 O O . ARG A 1 90 ? -4.593 2.611 17.257 1.00 90.38 90 ARG A O 1
ATOM 743 N N . PRO A 1 91 ? -5.328 1.368 18.981 1.00 88.94 91 PRO A N 1
ATOM 744 C CA . PRO A 1 91 ? -6.269 2.384 19.467 1.00 88.94 91 PRO A CA 1
ATOM 745 C C . PRO A 1 91 ? -5.621 3.735 19.810 1.00 88.94 91 PRO A C 1
ATOM 747 O O . PRO A 1 91 ? -6.277 4.767 19.750 1.00 88.94 91 PRO A O 1
ATOM 750 N N . THR A 1 92 ? -4.336 3.727 20.167 1.00 89.50 92 THR A N 1
ATOM 751 C CA . THR A 1 92 ? -3.520 4.915 20.456 1.00 89.50 92 THR A CA 1
ATOM 752 C C . THR A 1 92 ? -3.137 5.714 19.202 1.00 89.50 92 THR A C 1
ATOM 754 O O . THR A 1 92 ? -2.703 6.855 19.324 1.00 89.50 92 THR A O 1
ATOM 757 N N . GLY A 1 93 ? -3.370 5.163 18.004 1.00 86.38 93 GLY A N 1
ATOM 758 C CA . GLY A 1 93 ? -3.223 5.846 16.719 1.00 86.38 93 GLY A CA 1
ATOM 759 C C . GLY A 1 93 ? -2.024 5.395 15.886 1.00 86.38 93 GLY A C 1
ATOM 760 O O . GLY A 1 93 ? -2.021 5.627 14.679 1.00 86.38 93 GLY A O 1
ATOM 761 N N . GLU A 1 94 ? -1.040 4.713 16.476 1.00 89.50 94 GLU A N 1
ATOM 762 C CA . GLU A 1 94 ? 0.144 4.239 15.758 1.00 89.50 94 GLU A CA 1
ATOM 763 C C . GLU A 1 94 ? -0.168 3.035 14.863 1.00 89.50 94 GLU A C 1
ATOM 765 O O . GLU A 1 94 ? -0.967 2.161 15.214 1.00 89.50 94 GLU A O 1
ATOM 770 N N . ILE A 1 95 ? 0.525 2.955 13.727 1.00 89.38 95 ILE A N 1
ATOM 771 C CA . ILE A 1 95 ? 0.469 1.806 12.823 1.00 89.38 95 ILE A CA 1
ATOM 772 C C . ILE A 1 95 ? 1.668 0.904 13.111 1.00 89.38 95 ILE A C 1
ATOM 774 O O . ILE A 1 95 ? 2.819 1.298 12.942 1.00 89.38 95 ILE A O 1
ATOM 778 N N . LEU A 1 96 ? 1.388 -0.324 13.542 1.00 89.00 96 LEU A N 1
ATOM 779 C CA . LEU A 1 96 ? 2.366 -1.399 13.611 1.00 89.00 96 LEU A CA 1
ATOM 780 C C . LEU A 1 96 ? 2.532 -2.012 12.224 1.00 89.00 96 LEU A C 1
ATOM 782 O O . LEU A 1 96 ? 1.548 -2.352 11.564 1.00 89.00 96 LEU A O 1
ATOM 786 N N . ILE A 1 97 ? 3.784 -2.173 11.813 1.00 87.00 97 ILE A N 1
ATOM 787 C CA . ILE A 1 97 ? 4.155 -2.730 10.518 1.00 87.00 97 ILE A CA 1
ATOM 788 C C . ILE A 1 97 ? 4.950 -4.004 10.779 1.00 87.00 97 ILE A C 1
ATOM 790 O O . ILE A 1 97 ? 5.996 -3.959 11.422 1.00 87.00 97 ILE A O 1
ATOM 794 N N . GLY A 1 98 ? 4.444 -5.140 10.306 1.00 83.62 98 GLY A N 1
ATOM 795 C CA . GLY A 1 98 ? 5.203 -6.389 10.317 1.00 83.62 98 GLY A CA 1
ATOM 796 C C . GLY A 1 98 ? 5.921 -6.571 8.988 1.00 83.62 98 GLY A C 1
ATOM 797 O O . GLY A 1 98 ? 5.271 -6.573 7.937 1.00 83.62 98 GLY A O 1
ATOM 798 N N . SER A 1 99 ? 7.240 -6.726 9.036 1.00 78.75 99 SER A N 1
ATOM 799 C CA . SER A 1 99 ? 8.066 -7.144 7.904 1.00 78.75 99 SER A CA 1
ATOM 800 C C . SER A 1 99 ? 8.412 -8.628 8.021 1.00 78.75 99 SER A C 1
ATOM 802 O O . SER A 1 99 ? 8.288 -9.228 9.092 1.00 78.75 99 SER A O 1
ATOM 804 N N . ALA A 1 100 ? 8.801 -9.238 6.903 1.00 65.75 100 ALA A N 1
ATOM 805 C CA . 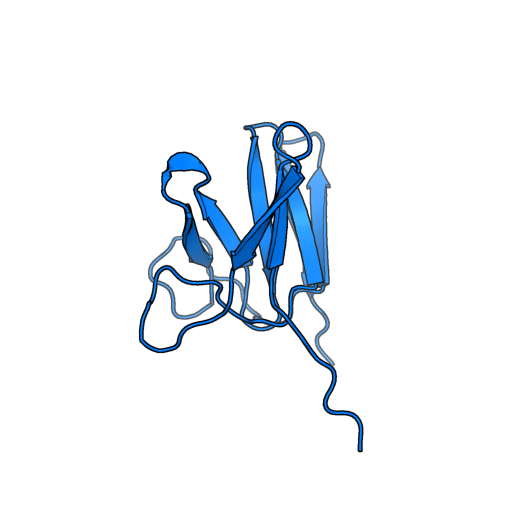ALA A 1 100 ? 9.430 -10.551 6.928 1.00 65.75 100 ALA A CA 1
ATOM 806 C C . ALA A 1 100 ? 10.883 -10.397 6.485 1.00 65.75 100 ALA A C 1
ATOM 808 O O . ALA A 1 100 ? 11.178 -10.407 5.291 1.00 65.75 100 ALA A O 1
ATOM 809 N N . SER A 1 101 ? 11.780 -10.256 7.451 1.00 61.41 101 SER A N 1
ATOM 810 C CA . SER A 1 101 ? 13.207 -10.488 7.249 1.00 61.41 101 SER A CA 1
ATOM 811 C C . SER A 1 101 ? 13.477 -11.977 7.491 1.00 61.41 101 SER A C 1
ATOM 813 O O . SER A 1 101 ? 13.026 -12.533 8.497 1.00 61.41 101 SER A O 1
ATOM 815 N N . LEU A 1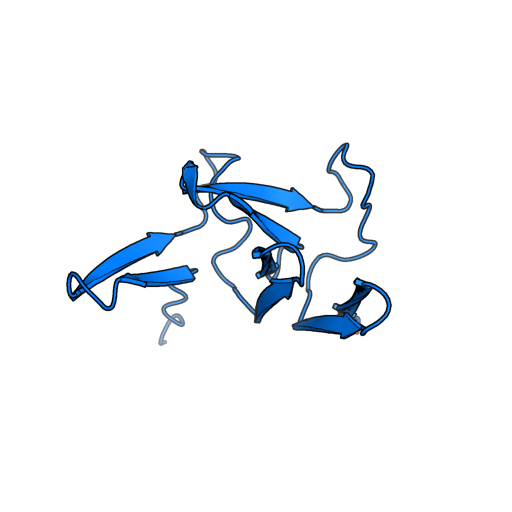 102 ? 14.182 -12.629 6.565 1.00 50.31 102 LEU A N 1
ATOM 816 C CA . LEU A 1 102 ? 14.942 -13.850 6.850 1.00 50.31 102 LEU A CA 1
ATOM 817 C C . LEU A 1 102 ? 16.386 -13.455 7.153 1.00 50.31 102 LEU A C 1
ATOM 819 O O . LEU A 1 102 ? 16.888 -12.558 6.438 1.00 50.31 102 LEU A O 1
#

Sequence (102 aa):
MAGLLRKGLICFHIRTRQVQWFRHQPENPNSLASNWVRNILQDTQGTIWIATSAGLDQFQEQSGRFIHYKPESATPLTLPETDLYTLYQRPTGEILIGSASL

Foldseek 3Di:
DDPPPLQADWDQDPVVRDIDGFADDVVDPFGDQHSAWQDWDQFPVRWIWTQGQAAIWIADVVVRGTDGAECPDPDPRNDPHRAWHDWDADPVGDIDTDHDDD